Protein AF-A0AAV9M3A5-F1 (afdb_monomer_lite)

pLDDT: mean 72.41, std 16.14, range [31.97, 96.0]

Radius of gyration: 17.63 Å; chains: 1; bounding box: 34×47×40 Å

Secondary structure (DSSP, 8-state):
-EEE---HHHHHHHHHS-HHHHHHHHHHHHHHHHHTT--PPP-HHHHHHHHHHHHHHH-S-----------------SSSEEEEEEEEEETTTEEEEEEEEEETT--EEEEEEEEESS--HHHHHHHHHHHHHHHHHHTT--SEEEEES-TT---

Organism: NCBI:txid50273

Foldseek 3Di:
DDKDDDDQVVQVVCVPPPNCQVCVQQVVVVVCCQQVVHDDDRDVVVSVVVVVVCCVVVVPPDPDPPPPPPPPDDQADPAFKEKEKAKDADPRRGIKIWIFIATNVRGTDIIDMDGDHDDDRVVRQVVNVVVSVVVCVVVVRPDYHYHTPDPVDDD

Structure (mmCIF, N/CA/C/O backbone):
data_AF-A0AAV9M3A5-F1
#
_entry.id   AF-A0AAV9M3A5-F1
#
loop_
_atom_site.group_PDB
_atom_site.id
_atom_site.type_symbol
_atom_site.label_atom_id
_atom_site.label_alt_id
_atom_site.label_comp_id
_atom_site.label_asym_id
_atom_site.label_entity_id
_atom_site.label_seq_id
_atom_site.pdbx_PDB_ins_code
_atom_site.Cartn_x
_atom_site.Cartn_y
_atom_site.Cartn_z
_atom_site.occupancy
_atom_site.B_iso_or_equiv
_atom_site.auth_seq_id
_atom_site.auth_comp_id
_atom_site.auth_asym_id
_atom_site.auth_atom_id
_atom_site.pdbx_PDB_model_num
ATOM 1 N N . MET A 1 1 ? -5.930 5.620 -14.455 1.00 31.97 1 MET A N 1
ATOM 2 C CA . MET A 1 1 ? -5.915 5.667 -12.973 1.00 31.97 1 MET A CA 1
ATOM 3 C C . MET A 1 1 ? -6.987 4.713 -12.470 1.00 31.97 1 MET A C 1
ATOM 5 O O . MET A 1 1 ? -8.123 4.873 -12.882 1.00 31.97 1 MET A O 1
ATOM 9 N N . GLN A 1 2 ? -6.646 3.708 -11.660 1.00 41.66 2 GLN A N 1
ATOM 10 C CA . GLN A 1 2 ? -7.632 2.807 -11.052 1.00 41.66 2 GLN A CA 1
ATOM 11 C C . GLN A 1 2 ? -7.297 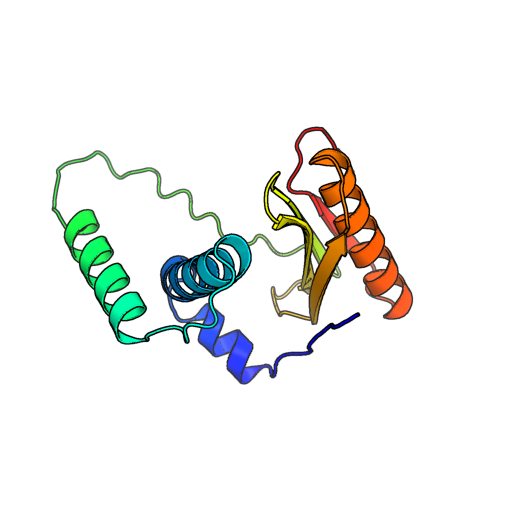2.628 -9.569 1.00 41.66 2 GLN A C 1
ATOM 13 O O . GLN A 1 2 ? -6.156 2.331 -9.218 1.00 41.66 2 GLN A O 1
ATOM 18 N N . TYR A 1 3 ? -8.288 2.843 -8.713 1.00 41.44 3 TYR A N 1
ATOM 19 C CA . TYR A 1 3 ? -8.297 2.430 -7.314 1.00 41.44 3 TYR A CA 1
ATOM 20 C C . TYR A 1 3 ? -9.591 1.647 -7.102 1.00 41.44 3 TYR A C 1
ATOM 22 O O . TYR A 1 3 ? -10.603 1.932 -7.744 1.00 41.44 3 TYR A O 1
ATOM 30 N N . ILE A 1 4 ? -9.550 0.621 -6.259 1.00 44.25 4 ILE A N 1
ATOM 31 C CA . ILE A 1 4 ? -10.695 -0.256 -6.012 1.00 44.25 4 ILE A CA 1
ATOM 32 C C . ILE A 1 4 ? -10.934 -0.291 -4.511 1.00 44.25 4 ILE A C 1
ATOM 34 O O . ILE A 1 4 ? -10.035 -0.609 -3.733 1.00 44.25 4 ILE A O 1
ATOM 38 N N . ARG A 1 5 ? -12.167 0.015 -4.108 1.00 46.03 5 ARG A N 1
ATOM 39 C CA . ARG A 1 5 ? -12.638 -0.213 -2.744 1.00 46.03 5 ARG A CA 1
ATOM 40 C C . ARG A 1 5 ? -13.195 -1.632 -2.678 1.00 46.03 5 ARG A C 1
ATOM 42 O O . ARG A 1 5 ? -14.214 -1.922 -3.297 1.00 46.03 5 ARG A O 1
ATOM 49 N N . LEU A 1 6 ? -12.495 -2.526 -1.983 1.00 46.75 6 LEU A N 1
ATOM 50 C CA . LEU A 1 6 ? -12.935 -3.911 -1.825 1.00 46.75 6 LEU A CA 1
ATOM 51 C C . LEU A 1 6 ? -13.979 -4.014 -0.697 1.00 46.75 6 LEU A C 1
ATOM 53 O O . LEU A 1 6 ? -13.780 -3.412 0.360 1.00 46.75 6 LEU A O 1
ATOM 57 N N . PRO A 1 7 ? -15.069 -4.780 -0.881 1.00 63.66 7 PRO A N 1
ATOM 58 C CA . PRO A 1 7 ? -16.028 -5.081 0.179 1.00 63.66 7 PRO A CA 1
ATOM 59 C C . PRO A 1 7 ? -15.379 -5.709 1.422 1.00 63.66 7 PRO A C 1
ATOM 61 O O . PRO A 1 7 ? -14.505 -6.571 1.313 1.00 63.66 7 PRO A O 1
ATOM 64 N N . THR A 1 8 ? -15.865 -5.335 2.608 1.00 52.22 8 THR A N 1
ATOM 65 C CA . THR A 1 8 ? -15.336 -5.766 3.918 1.00 52.22 8 THR A CA 1
ATOM 66 C C . THR A 1 8 ? -15.333 -7.287 4.114 1.00 52.22 8 THR A C 1
ATOM 68 O O . THR A 1 8 ? -14.480 -7.836 4.806 1.00 52.22 8 THR A O 1
ATOM 71 N N . GLU A 1 9 ? -16.275 -8.004 3.506 1.00 54.84 9 GLU A N 1
ATOM 72 C CA . GLU A 1 9 ? -16.319 -9.471 3.569 1.00 54.84 9 GLU A CA 1
ATOM 73 C C . GLU A 1 9 ? -15.187 -10.124 2.771 1.00 54.84 9 GLU A C 1
ATOM 75 O O . GLU A 1 9 ? -14.628 -11.135 3.198 1.00 54.84 9 GLU A O 1
ATOM 80 N N . ILE A 1 10 ? -14.811 -9.528 1.636 1.00 49.81 10 ILE A N 1
ATOM 81 C CA . ILE A 1 10 ? -13.710 -10.010 0.796 1.00 49.81 10 ILE A CA 1
ATOM 82 C C . ILE A 1 10 ? -12.380 -9.773 1.515 1.00 49.81 10 ILE A C 1
ATOM 84 O O . ILE A 1 10 ? -11.546 -10.674 1.569 1.00 49.81 10 ILE A O 1
ATOM 88 N N . THR A 1 11 ? -12.197 -8.606 2.138 1.00 50.47 11 THR A N 1
ATOM 89 C CA . THR A 1 11 ? -10.967 -8.289 2.882 1.00 50.47 11 THR A CA 1
ATOM 90 C C . THR A 1 11 ? -10.797 -9.175 4.120 1.00 50.47 11 THR A C 1
ATOM 92 O O . THR A 1 11 ? -9.703 -9.691 4.346 1.00 50.47 11 THR A O 1
ATOM 95 N N . LYS A 1 12 ? -11.881 -9.467 4.856 1.00 55.19 12 LYS A N 1
ATOM 96 C CA . LYS A 1 12 ? -11.870 -10.422 5.981 1.00 55.19 12 LYS A CA 1
ATOM 97 C C . LYS A 1 12 ? -11.535 -11.856 5.553 1.00 55.19 12 LYS A C 1
ATOM 99 O O . LYS A 1 12 ? -10.771 -12.525 6.243 1.00 55.19 12 LYS A O 1
ATOM 104 N N . LYS A 1 13 ? -12.063 -12.327 4.415 1.00 50.56 13 LYS A N 1
ATOM 105 C CA . LYS A 1 13 ? -11.737 -13.659 3.863 1.00 50.56 13 LYS A CA 1
ATOM 106 C C . LYS A 1 13 ? -10.276 -13.761 3.411 1.00 50.56 13 LYS A C 1
ATOM 108 O O . LYS A 1 13 ? -9.640 -14.784 3.649 1.00 50.56 13 LYS A O 1
ATOM 113 N N . ILE A 1 14 ? -9.731 -12.700 2.812 1.00 48.81 14 ILE A N 1
ATOM 114 C CA . ILE A 1 14 ? -8.312 -12.620 2.421 1.00 48.81 14 ILE A CA 1
ATOM 115 C C . ILE A 1 14 ? -7.386 -12.689 3.645 1.00 48.81 14 ILE A C 1
ATOM 117 O O . ILE A 1 14 ? -6.315 -13.283 3.565 1.00 48.81 14 ILE A O 1
ATOM 121 N N . ASP A 1 15 ? -7.793 -12.115 4.778 1.00 49.66 15 ASP A N 1
ATOM 122 C CA . ASP A 1 15 ? -7.000 -12.133 6.011 1.00 49.66 15 ASP A CA 1
ATOM 123 C C . ASP A 1 15 ? -7.042 -13.481 6.765 1.00 49.66 15 ASP A C 1
ATOM 125 O O . ASP A 1 15 ? -6.133 -13.753 7.551 1.00 49.66 15 ASP A O 1
ATOM 129 N N . GLN A 1 16 ? -8.053 -14.329 6.526 1.00 50.09 16 GLN A N 1
ATOM 130 C CA . GLN A 1 16 ? -8.207 -15.648 7.169 1.00 50.09 16 GLN A CA 1
ATOM 131 C C . GLN A 1 16 ? -7.365 -16.759 6.527 1.00 50.09 16 GLN A C 1
ATOM 133 O O . GLN A 1 16 ? -6.991 -17.715 7.205 1.00 50.09 16 GLN A O 1
ATOM 138 N N . ILE A 1 17 ? -7.053 -16.652 5.237 1.00 48.31 17 ILE A N 1
ATOM 139 C CA . ILE A 1 17 ? -6.210 -17.624 4.537 1.00 48.31 17 ILE A CA 1
ATOM 140 C C . ILE A 1 17 ? -4.773 -17.118 4.629 1.00 48.31 17 ILE A C 1
ATOM 142 O O . ILE A 1 17 ? -4.516 -15.973 4.265 1.00 48.31 17 ILE A O 1
ATOM 146 N N . GLN A 1 18 ? -3.840 -17.936 5.135 1.00 51.62 18 GLN A N 1
ATOM 147 C CA . GLN A 1 18 ? -2.429 -17.557 5.273 1.00 51.62 18 GLN A CA 1
ATOM 148 C C . GLN A 1 18 ? -1.934 -16.820 4.016 1.00 51.62 18 GLN A C 1
ATOM 150 O O . GLN A 1 18 ? -1.845 -17.384 2.923 1.00 51.62 18 GLN A O 1
ATOM 155 N N . ARG A 1 19 ? -1.655 -15.523 4.210 1.00 49.19 19 ARG A N 1
ATOM 156 C CA . ARG A 1 19 ? -1.574 -14.478 3.178 1.00 49.19 19 ARG A CA 1
ATOM 157 C C . ARG A 1 19 ? -0.583 -14.744 2.044 1.00 49.19 19 ARG A C 1
ATOM 159 O O . ARG A 1 19 ? -0.703 -14.122 0.998 1.00 49.19 19 ARG A O 1
ATOM 166 N N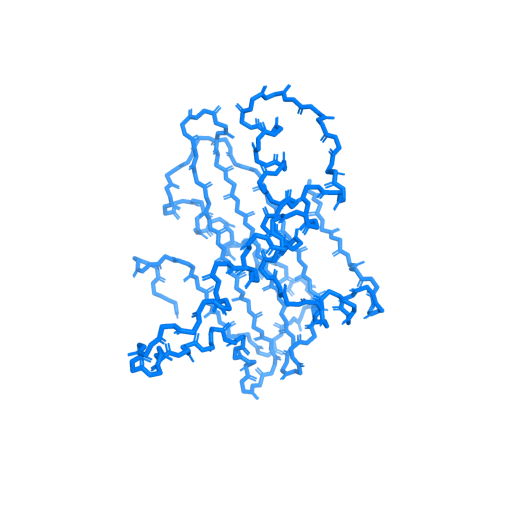 . ASN A 1 20 ? 0.362 -15.660 2.206 1.00 52.50 20 ASN A N 1
ATOM 167 C CA . ASN A 1 20 ? 1.483 -15.795 1.279 1.00 52.50 20 ASN A CA 1
ATOM 168 C C . ASN A 1 20 ? 1.136 -16.612 0.020 1.00 52.50 20 ASN A C 1
ATOM 170 O O . ASN A 1 20 ? 1.681 -16.342 -1.046 1.00 52.50 20 ASN A O 1
ATOM 174 N N . PHE A 1 21 ? 0.192 -17.560 0.096 1.00 54.16 21 PHE A N 1
ATOM 175 C CA . PHE A 1 21 ? -0.015 -18.528 -0.994 1.00 54.16 21 PHE A CA 1
ATOM 176 C C . PHE A 1 21 ? -0.916 -18.037 -2.121 1.00 54.16 21 PHE A C 1
ATOM 178 O O . PHE A 1 21 ? -0.541 -18.120 -3.293 1.00 54.16 21 PHE A O 1
ATOM 185 N N . ILE A 1 22 ? -2.086 -17.489 -1.785 1.00 56.03 22 ILE A N 1
ATOM 186 C CA . ILE A 1 22 ? -3.020 -16.966 -2.791 1.00 56.03 22 ILE A CA 1
ATOM 187 C C . ILE A 1 22 ? -2.447 -15.696 -3.428 1.00 56.03 22 ILE A C 1
ATOM 189 O O . ILE A 1 22 ? -2.443 -15.580 -4.651 1.00 56.03 22 ILE A O 1
ATOM 193 N N . TRP A 1 23 ? -1.884 -14.783 -2.627 1.00 58.78 23 TRP A N 1
ATOM 194 C CA . TRP A 1 23 ? -1.218 -13.598 -3.168 1.00 58.78 23 TRP A CA 1
ATOM 195 C C . TRP A 1 23 ? 0.005 -13.967 -3.995 1.00 58.78 23 TRP A C 1
ATOM 197 O O . TRP A 1 23 ? 0.124 -13.447 -5.094 1.00 58.78 23 TRP A O 1
ATOM 207 N N . GLY A 1 24 ? 0.851 -14.899 -3.544 1.00 63.50 24 GLY A N 1
ATOM 208 C CA . GLY A 1 24 ? 2.023 -15.333 -4.302 1.00 63.50 24 GLY A CA 1
ATOM 209 C C . GLY A 1 24 ? 1.655 -15.903 -5.669 1.00 63.50 24 GLY A C 1
ATOM 210 O O . GLY A 1 24 ? 2.187 -15.465 -6.679 1.00 63.50 24 GLY A O 1
ATOM 211 N N . SER A 1 25 ? 0.687 -16.816 -5.744 1.00 64.94 25 SER A N 1
ATOM 212 C CA . SER A 1 25 ? 0.313 -17.438 -7.024 1.00 64.94 25 SER A CA 1
ATOM 213 C C . SER A 1 25 ? -0.480 -16.506 -7.953 1.00 64.94 25 SER A C 1
ATOM 215 O O . SER A 1 25 ? -0.266 -16.540 -9.166 1.00 64.94 25 SER A O 1
ATOM 217 N N . ILE A 1 26 ? -1.320 -15.612 -7.416 1.00 68.12 26 ILE A N 1
ATOM 218 C CA . ILE A 1 26 ? -1.976 -14.563 -8.216 1.00 68.12 26 ILE A CA 1
ATOM 219 C C . ILE A 1 26 ? -0.958 -13.534 -8.712 1.00 68.12 26 ILE A C 1
ATOM 221 O O . ILE A 1 26 ? -0.989 -13.159 -9.882 1.00 68.12 26 ILE A O 1
ATOM 225 N N . TRP A 1 27 ? -0.044 -13.097 -7.848 1.00 68.81 27 TRP A N 1
ATOM 226 C CA . TRP A 1 27 ? 1.013 -12.144 -8.178 1.00 68.81 27 TRP A CA 1
ATOM 227 C C . TRP A 1 27 ? 1.987 -12.727 -9.202 1.00 68.81 27 TRP A C 1
ATOM 229 O O . TRP A 1 27 ? 2.270 -12.066 -10.194 1.00 68.81 27 TRP A O 1
ATOM 239 N N . LEU A 1 28 ? 2.417 -13.983 -9.037 1.00 67.81 28 LEU A N 1
ATOM 240 C CA . LEU A 1 28 ? 3.290 -14.681 -9.984 1.00 67.81 28 LEU A CA 1
ATOM 241 C C . LEU A 1 28 ? 2.624 -14.830 -11.350 1.00 67.81 28 LEU A C 1
ATOM 243 O O . LEU A 1 28 ? 3.233 -14.479 -12.353 1.00 67.81 28 LEU A O 1
ATOM 247 N N . ASN A 1 29 ? 1.364 -15.271 -11.408 1.00 73.12 29 ASN A N 1
ATOM 248 C CA . ASN A 1 29 ? 0.642 -15.387 -12.675 1.00 73.12 29 ASN A CA 1
ATOM 249 C C . ASN A 1 29 ? 0.421 -14.017 -13.335 1.00 73.12 29 ASN A C 1
ATOM 251 O O . ASN A 1 29 ? 0.600 -13.869 -14.542 1.00 73.12 29 ASN A O 1
ATOM 255 N N . ARG A 1 30 ? 0.079 -12.990 -12.548 1.00 72.75 30 ARG A N 1
ATOM 256 C CA . ARG A 1 30 ? -0.073 -11.616 -13.043 1.00 72.75 30 ARG A CA 1
ATOM 257 C C . ARG A 1 30 ? 1.242 -11.084 -13.605 1.00 72.75 30 ARG A C 1
ATOM 259 O O . ARG A 1 30 ? 1.239 -10.494 -14.681 1.00 72.75 30 ARG A O 1
ATOM 266 N N . ASN A 1 31 ? 2.346 -11.302 -12.900 1.00 71.88 31 ASN A N 1
ATOM 267 C CA . ASN A 1 31 ? 3.666 -10.869 -13.332 1.00 71.88 31 ASN A CA 1
ATOM 268 C C . ASN A 1 31 ? 4.131 -11.658 -14.550 1.00 71.88 31 ASN A C 1
ATOM 270 O O . ASN A 1 31 ? 4.625 -11.059 -15.492 1.00 71.88 31 ASN A O 1
ATOM 274 N N . GLU A 1 32 ? 3.908 -12.968 -14.604 1.00 74.06 32 GLU A N 1
ATOM 275 C CA . GLU A 1 32 ? 4.229 -13.772 -15.782 1.00 74.06 32 GLU A CA 1
ATOM 276 C C . GLU A 1 32 ? 3.449 -13.294 -17.014 1.00 74.06 32 GLU A C 1
ATOM 278 O O . GLU A 1 32 ? 4.022 -13.135 -18.091 1.00 74.06 32 GLU A O 1
ATOM 283 N N . ASN A 1 33 ? 2.158 -13.006 -16.850 1.00 78.00 33 ASN A N 1
ATOM 284 C CA . ASN A 1 33 ? 1.324 -12.432 -17.899 1.00 78.00 33 ASN A CA 1
ATOM 285 C C . ASN A 1 33 ? 1.832 -11.068 -18.361 1.00 78.00 33 ASN A C 1
ATOM 287 O O . ASN A 1 33 ? 1.920 -10.815 -19.559 1.00 78.00 33 ASN A O 1
ATOM 291 N N . TYR A 1 34 ? 2.204 -10.210 -17.418 1.00 68.56 34 TYR A N 1
ATOM 292 C CA . TYR A 1 34 ? 2.703 -8.875 -17.710 1.00 68.56 34 TYR A CA 1
ATOM 293 C C . TYR A 1 34 ? 4.088 -8.901 -18.380 1.00 68.56 34 TYR A C 1
ATOM 295 O O . TYR A 1 34 ? 4.287 -8.253 -19.402 1.00 68.56 34 TYR A O 1
ATOM 303 N N . HIS A 1 35 ? 5.030 -9.697 -17.865 1.00 63.88 35 HIS A N 1
ATOM 304 C CA . HIS A 1 35 ? 6.4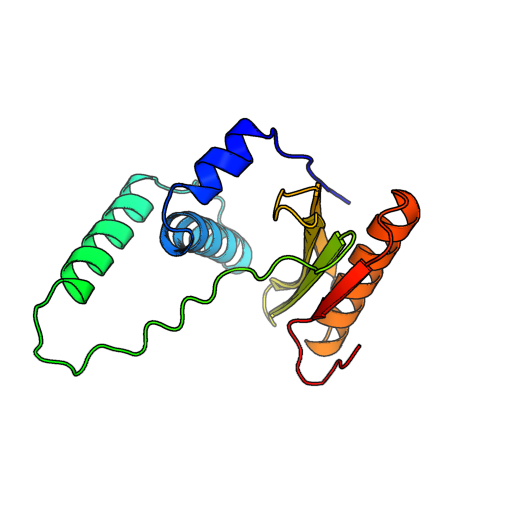04 -9.776 -18.371 1.00 63.88 35 HIS A CA 1
ATOM 305 C C . HIS A 1 35 ? 6.535 -10.564 -19.677 1.00 63.88 35 HIS A C 1
ATOM 307 O O . HIS A 1 35 ? 7.449 -10.291 -20.451 1.00 63.88 35 HIS A O 1
ATOM 313 N N . ASN A 1 36 ? 5.645 -11.527 -19.933 1.00 78.00 36 ASN A N 1
ATOM 314 C CA . ASN A 1 36 ? 5.682 -12.355 -21.143 1.00 78.00 36 ASN A CA 1
ATOM 315 C C . ASN A 1 36 ? 4.545 -12.039 -22.125 1.00 78.00 36 ASN A C 1
ATOM 317 O O . ASN A 1 36 ? 4.313 -12.809 -23.055 1.00 78.00 36 ASN A O 1
ATOM 321 N N . ASN A 1 37 ? 3.821 -10.937 -21.905 1.00 81.81 37 ASN A N 1
ATOM 322 C CA . ASN A 1 37 ? 2.679 -10.504 -22.711 1.00 81.81 37 ASN A CA 1
ATOM 323 C C . ASN A 1 37 ? 1.620 -11.612 -22.922 1.00 81.81 37 ASN A C 1
ATOM 325 O O . ASN A 1 37 ? 1.030 -11.755 -23.994 1.00 81.81 37 ASN A O 1
ATOM 329 N N . LYS A 1 38 ? 1.395 -12.425 -21.883 1.00 81.31 38 LYS A N 1
ATOM 330 C CA . LYS A 1 38 ? 0.369 -13.477 -21.844 1.00 81.31 38 LYS A CA 1
ATOM 331 C C . LYS A 1 38 ? -0.894 -12.949 -21.150 1.00 81.31 38 LYS A C 1
ATOM 333 O O . LYS A 1 38 ? -0.879 -11.931 -20.465 1.00 81.31 38 LYS A O 1
ATOM 338 N N . ARG A 1 39 ? -2.017 -13.652 -21.313 1.00 76.50 39 ARG A N 1
ATOM 339 C CA . ARG A 1 39 ? -3.294 -13.361 -20.622 1.00 76.50 39 ARG A CA 1
ATOM 340 C C . ARG A 1 39 ? -3.888 -14.616 -19.981 1.00 76.50 39 ARG A C 1
ATOM 342 O O . ARG A 1 39 ? -5.086 -14.873 -20.076 1.00 76.50 39 ARG A O 1
ATOM 349 N N . GLY A 1 40 ? -3.032 -15.432 -19.373 1.00 75.62 40 GLY A N 1
ATOM 350 C CA . GLY A 1 40 ? -3.451 -16.634 -18.663 1.00 75.62 40 GLY A CA 1
ATOM 351 C C . GLY A 1 40 ? -4.296 -16.276 -17.444 1.00 75.62 40 GLY A C 1
ATOM 352 O O . GLY A 1 40 ? -3.970 -15.351 -16.709 1.00 75.62 40 GLY A O 1
ATOM 353 N N . LYS A 1 41 ? -5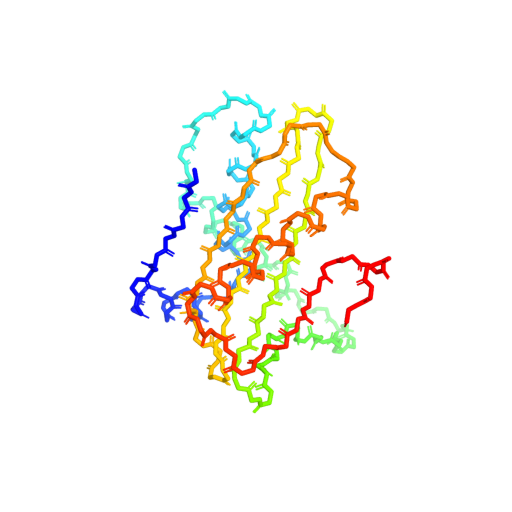.392 -16.992 -17.206 1.00 74.75 41 LYS A N 1
ATOM 354 C CA . LYS A 1 41 ? -6.123 -16.845 -15.943 1.00 74.75 41 LYS A CA 1
ATOM 355 C C . LYS A 1 41 ? -5.352 -17.550 -14.831 1.00 74.75 41 LYS A C 1
ATOM 357 O O . LYS A 1 41 ? -4.720 -18.580 -15.066 1.00 74.75 41 LYS A O 1
ATOM 362 N N . THR A 1 42 ? -5.447 -17.020 -13.619 1.00 65.38 42 THR A N 1
ATOM 363 C CA . THR A 1 42 ? -4.957 -17.696 -12.421 1.00 65.38 42 THR A CA 1
ATOM 364 C C . THR A 1 42 ? -5.670 -19.034 -12.258 1.00 65.38 42 THR A C 1
ATOM 366 O O . THR A 1 42 ? -6.899 -19.102 -12.230 1.00 65.38 42 THR A O 1
ATOM 369 N N . ASN A 1 43 ? -4.895 -20.114 -12.176 1.00 70.94 43 ASN A N 1
ATOM 370 C CA . ASN A 1 43 ? -5.423 -21.457 -11.984 1.00 70.94 43 ASN A CA 1
ATOM 371 C C . ASN A 1 43 ? -5.443 -21.785 -10.486 1.00 70.94 43 ASN A C 1
ATOM 373 O O . ASN A 1 43 ? -4.388 -21.929 -9.868 1.00 70.94 43 ASN A O 1
ATOM 377 N N . ALA A 1 44 ? -6.641 -21.928 -9.918 1.00 66.25 44 ALA A N 1
ATOM 378 C CA . ALA A 1 44 ? -6.828 -22.249 -8.505 1.00 66.25 44 ALA A CA 1
ATOM 379 C C . ALA A 1 44 ? -6.129 -23.558 -8.087 1.00 66.25 44 ALA A C 1
ATOM 381 O O . ALA A 1 44 ? -5.659 -23.658 -6.954 1.00 66.25 44 ALA A O 1
ATOM 382 N N . ASN A 1 45 ? -5.976 -24.521 -9.005 1.00 68.56 45 ASN A N 1
ATOM 383 C CA . ASN A 1 45 ? -5.254 -25.764 -8.732 1.00 68.56 45 ASN A CA 1
ATOM 384 C C . ASN A 1 45 ? -3.755 -25.527 -8.527 1.00 68.56 45 ASN A C 1
ATOM 386 O O . ASN A 1 45 ? -3.156 -26.197 -7.699 1.00 68.56 45 ASN A O 1
ATOM 390 N N . ILE A 1 46 ? -3.148 -24.554 -9.215 1.00 67.25 46 ILE A N 1
ATOM 391 C CA . ILE A 1 46 ? -1.727 -24.214 -9.020 1.00 67.25 46 ILE A CA 1
ATOM 392 C C . ILE A 1 46 ? -1.529 -23.577 -7.643 1.00 67.25 46 ILE A C 1
ATOM 394 O O . ILE A 1 46 ? -0.617 -23.949 -6.911 1.00 67.25 46 ILE A O 1
ATOM 398 N N . SER A 1 47 ? -2.424 -22.666 -7.250 1.00 64.81 47 SER A N 1
ATOM 399 C CA . SER A 1 47 ? -2.424 -22.081 -5.904 1.00 64.81 47 SER A CA 1
ATOM 400 C C . SER A 1 47 ? -2.560 -23.146 -4.813 1.00 64.81 47 SER A C 1
ATOM 402 O O . SER A 1 47 ? -1.873 -23.076 -3.796 1.00 64.81 47 SER A O 1
ATOM 404 N N . TYR A 1 48 ? -3.423 -24.140 -5.038 1.00 67.06 48 TYR A N 1
ATOM 405 C CA . TYR A 1 48 ? -3.619 -25.272 -4.136 1.00 67.06 48 TYR A CA 1
ATOM 406 C C . TYR A 1 48 ? -2.390 -26.194 -4.076 1.00 67.06 48 TYR A C 1
ATOM 408 O O . TYR A 1 48 ? -1.955 -26.547 -2.983 1.00 67.06 48 TYR A O 1
ATOM 416 N N . ILE A 1 49 ? -1.781 -26.520 -5.223 1.00 67.75 49 ILE A N 1
ATOM 417 C CA . ILE A 1 49 ? -0.562 -27.341 -5.303 1.00 67.75 49 ILE A CA 1
ATOM 418 C C . ILE A 1 49 ? 0.600 -26.663 -4.577 1.00 67.75 49 ILE A C 1
ATOM 420 O O . ILE A 1 49 ? 1.230 -27.307 -3.749 1.00 67.75 49 ILE A O 1
ATOM 424 N N . HIS A 1 50 ? 0.840 -25.367 -4.799 1.00 63.38 50 HIS A N 1
ATOM 425 C CA . HIS A 1 50 ? 1.896 -24.640 -4.084 1.00 63.38 50 HIS A CA 1
ATOM 426 C C . HIS A 1 50 ? 1.659 -24.631 -2.566 1.00 63.38 50 HIS A C 1
ATOM 428 O O . HIS A 1 50 ? 2.607 -24.746 -1.793 1.00 63.38 50 HIS A O 1
ATOM 434 N N . ALA A 1 51 ? 0.400 -24.527 -2.125 1.00 63.03 51 ALA A N 1
ATOM 435 C CA . ALA A 1 51 ? 0.065 -24.596 -0.704 1.00 63.03 51 ALA A CA 1
ATOM 436 C C . ALA A 1 51 ? 0.344 -25.990 -0.113 1.00 63.03 51 ALA A C 1
ATOM 438 O O . ALA A 1 51 ? 0.897 -26.083 0.983 1.00 63.03 51 ALA A O 1
ATOM 439 N N . ILE A 1 52 ? 0.012 -27.065 -0.841 1.00 65.75 52 ILE A N 1
ATOM 440 C CA . ILE A 1 52 ? 0.348 -28.445 -0.452 1.00 65.75 52 ILE A CA 1
ATOM 441 C C . ILE A 1 52 ? 1.857 -28.663 -0.434 1.00 65.75 52 ILE A C 1
ATOM 443 O O . ILE A 1 52 ? 2.368 -29.275 0.501 1.00 65.75 52 ILE A O 1
ATOM 447 N N . GLU A 1 53 ? 2.570 -28.192 -1.453 1.00 66.31 53 GLU A N 1
ATOM 448 C CA . GLU A 1 53 ? 4.016 -28.345 -1.580 1.00 66.31 53 GLU A CA 1
ATOM 449 C C . GLU A 1 53 ? 4.727 -27.658 -0.415 1.00 66.31 53 GLU A C 1
ATOM 451 O O . GLU A 1 53 ? 5.505 -28.292 0.291 1.00 66.31 53 GLU A O 1
ATOM 456 N N . PHE A 1 54 ? 4.382 -26.405 -0.119 1.00 64.06 54 PHE A N 1
ATOM 457 C CA . PHE A 1 54 ? 4.924 -25.703 1.038 1.00 64.06 54 PHE A CA 1
ATOM 458 C C . PHE A 1 54 ? 4.565 -26.379 2.349 1.00 64.06 54 PHE A C 1
ATOM 460 O O . PHE A 1 54 ? 5.439 -26.542 3.194 1.00 64.06 54 PHE A O 1
ATOM 467 N N . PHE A 1 55 ? 3.312 -26.805 2.532 1.00 66.38 55 PHE A N 1
ATOM 468 C CA . PHE A 1 55 ? 2.931 -27.569 3.716 1.00 66.38 55 PHE A CA 1
ATOM 469 C C . PHE A 1 55 ? 3.781 -28.838 3.834 1.00 66.38 55 PHE A C 1
ATOM 471 O O . PHE A 1 55 ? 4.329 -29.107 4.889 1.00 66.38 55 PHE A O 1
ATOM 478 N N . SER A 1 56 ? 3.992 -29.574 2.747 1.00 68.19 56 SER A N 1
ATOM 479 C CA . SER A 1 56 ? 4.793 -30.803 2.742 1.00 68.19 56 SER A CA 1
ATOM 480 C C . SER A 1 56 ? 6.279 -30.546 3.020 1.00 68.19 56 SER A C 1
ATOM 482 O O . SER A 1 56 ? 6.900 -31.312 3.752 1.00 68.19 56 SER A O 1
ATOM 484 N N . LEU A 1 57 ? 6.844 -29.461 2.481 1.00 60.03 57 LEU A N 1
ATOM 485 C CA . LEU A 1 57 ? 8.242 -29.064 2.681 1.00 60.03 57 LEU A CA 1
ATOM 486 C C . LEU A 1 57 ? 8.493 -28.507 4.087 1.00 60.03 57 LEU A C 1
ATOM 488 O O . LEU A 1 57 ? 9.537 -28.763 4.677 1.00 60.03 57 LEU A O 1
ATOM 492 N N . THR A 1 58 ? 7.533 -27.769 4.643 1.00 58.38 58 THR A N 1
ATOM 493 C CA . THR A 1 58 ? 7.641 -27.151 5.976 1.00 58.38 58 THR A CA 1
ATOM 494 C C . THR A 1 58 ? 7.210 -28.074 7.113 1.00 58.38 58 THR A C 1
ATOM 496 O O . THR A 1 58 ? 7.582 -27.840 8.260 1.00 58.38 58 THR A O 1
ATOM 499 N N . ASN A 1 59 ? 6.452 -29.134 6.816 1.00 56.62 59 ASN A N 1
ATOM 500 C CA . ASN A 1 59 ? 5.981 -30.121 7.791 1.00 56.62 59 ASN A CA 1
ATOM 501 C C . ASN A 1 59 ? 6.928 -31.332 7.918 1.00 56.62 59 ASN A C 1
ATOM 503 O O . ASN A 1 59 ? 6.616 -32.299 8.619 1.00 56.62 59 ASN A O 1
ATOM 507 N N . GLN A 1 60 ? 8.103 -31.287 7.276 1.00 57.19 60 GLN A N 1
ATOM 508 C CA . GLN A 1 60 ? 9.200 -32.191 7.610 1.00 57.19 60 GLN A CA 1
ATOM 509 C C . GLN A 1 60 ? 9.667 -31.856 9.029 1.00 57.19 60 GLN A C 1
ATOM 511 O O . GLN A 1 60 ? 10.183 -30.772 9.293 1.00 57.19 60 GLN A O 1
ATOM 516 N N . ARG A 1 61 ? 9.454 -32.785 9.968 1.00 52.88 61 ARG A N 1
ATOM 517 C CA . ARG A 1 61 ? 9.936 -32.679 11.351 1.00 52.88 61 ARG A CA 1
ATOM 518 C C . ARG A 1 61 ? 11.448 -32.850 11.385 1.00 52.88 61 ARG A C 1
ATOM 520 O O . ARG A 1 61 ? 11.972 -33.871 11.813 1.00 52.88 61 ARG A O 1
ATOM 527 N N . THR A 1 62 ? 12.162 -31.852 10.917 1.00 50.31 62 THR A N 1
ATOM 528 C CA . THR A 1 62 ? 13.569 -31.692 11.229 1.00 50.31 62 THR A CA 1
ATOM 529 C C . THR A 1 62 ? 13.649 -31.098 12.635 1.00 50.31 62 THR A C 1
ATOM 531 O O . THR A 1 62 ? 12.948 -30.127 12.922 1.00 50.31 62 THR A O 1
ATOM 534 N N . ASN A 1 63 ? 14.485 -31.670 13.510 1.00 52.56 63 ASN A N 1
ATOM 535 C CA . ASN A 1 63 ? 14.897 -31.091 14.800 1.00 52.56 63 ASN A CA 1
ATOM 536 C C . ASN A 1 63 ? 15.712 -29.797 14.575 1.00 52.56 63 ASN A C 1
ATOM 538 O O . ASN A 1 63 ? 16.843 -29.670 15.030 1.00 52.56 63 ASN A O 1
ATOM 542 N N . ILE A 1 64 ? 15.170 -28.854 13.809 1.00 52.03 64 ILE A N 1
ATOM 543 C CA . ILE A 1 64 ? 15.706 -27.509 13.677 1.00 52.03 64 ILE A CA 1
ATOM 544 C C . ILE A 1 64 ? 15.247 -26.809 14.946 1.00 52.03 64 ILE A C 1
ATOM 546 O O . ILE A 1 64 ? 14.047 -26.791 15.244 1.00 52.03 64 ILE A O 1
ATOM 550 N N . GLU A 1 65 ? 16.201 -26.292 15.721 1.00 56.56 65 GLU A N 1
ATOM 551 C CA . GLU A 1 65 ? 15.919 -25.316 16.772 1.00 56.56 65 GLU A CA 1
ATOM 552 C C . GLU A 1 65 ? 14.854 -24.364 16.249 1.00 56.56 65 GLU A C 1
ATOM 554 O O . GLU A 1 65 ? 15.030 -23.832 15.154 1.00 56.56 65 GLU A O 1
ATOM 559 N N . LYS A 1 66 ? 13.726 -24.251 16.971 1.00 50.50 66 LYS A N 1
ATOM 560 C CA . LYS A 1 66 ? 12.520 -23.538 16.526 1.00 50.50 66 LYS A CA 1
ATOM 561 C C . LYS A 1 66 ? 12.943 -22.352 15.663 1.00 50.50 66 LYS A C 1
ATOM 563 O O . LYS A 1 66 ? 13.528 -21.425 16.233 1.00 50.50 66 LYS A O 1
ATOM 568 N N . PRO A 1 67 ? 12.710 -22.376 14.332 1.00 49.41 67 PRO A N 1
ATOM 569 C CA . PRO A 1 67 ? 13.045 -21.225 13.521 1.00 49.41 67 PRO A CA 1
ATOM 570 C C . PRO A 1 67 ? 12.378 -20.051 14.214 1.00 49.41 67 PRO A C 1
ATOM 572 O O . PRO A 1 67 ? 11.226 -20.169 14.648 1.00 49.41 67 PRO A O 1
ATOM 575 N N . ILE A 1 68 ? 13.124 -18.968 14.422 1.00 54.19 68 ILE A N 1
ATOM 576 C CA . ILE A 1 68 ? 12.533 -17.724 14.888 1.00 54.19 68 ILE A CA 1
ATOM 577 C C . ILE A 1 68 ? 11.535 -17.377 13.790 1.00 54.19 68 ILE A C 1
ATOM 579 O O . ILE A 1 68 ? 11.896 -16.827 12.752 1.00 54.19 68 ILE A O 1
ATOM 583 N N . VAL A 1 69 ? 10.285 -17.803 13.972 1.00 50.12 69 VAL A N 1
ATOM 584 C CA . VAL A 1 69 ? 9.170 -17.432 13.124 1.00 50.12 69 VAL A CA 1
ATOM 585 C C . VAL A 1 69 ? 8.980 -15.967 13.451 1.00 50.12 69 VAL A C 1
ATOM 587 O O . VAL A 1 69 ? 8.220 -15.591 14.342 1.00 50.12 69 VAL A O 1
ATOM 590 N N . GLY A 1 70 ? 9.764 -15.134 12.774 1.00 44.28 70 GLY A N 1
ATOM 591 C CA . GLY A 1 70 ? 9.504 -13.724 12.656 1.00 44.28 70 GLY A CA 1
ATOM 592 C C . GLY A 1 70 ? 8.173 -13.639 11.944 1.00 44.28 70 GLY A C 1
ATOM 593 O O . GLY A 1 70 ? 8.106 -13.673 10.719 1.00 44.28 70 GLY A O 1
ATOM 594 N N . TYR A 1 71 ? 7.089 -13.618 12.713 1.00 46.56 71 TYR A N 1
ATOM 595 C CA . TYR A 1 71 ? 5.794 -13.264 12.183 1.00 46.56 71 TYR A CA 1
ATOM 596 C C . TYR A 1 71 ? 5.947 -11.834 11.671 1.00 46.56 71 TYR A C 1
ATOM 598 O O . TYR A 1 71 ? 5.847 -10.884 12.447 1.00 46.56 71 TYR A O 1
ATOM 606 N N . VAL A 1 72 ? 6.200 -11.672 10.368 1.00 54.34 72 VAL A N 1
ATOM 607 C CA . VAL A 1 72 ? 6.048 -10.392 9.673 1.00 54.34 72 VAL A CA 1
ATOM 608 C C . VAL A 1 72 ? 4.548 -10.123 9.630 1.00 54.34 72 VAL A C 1
ATOM 610 O O . VAL A 1 72 ? 3.843 -10.350 8.649 1.00 54.34 72 VAL A O 1
ATOM 613 N N . LYS A 1 73 ? 4.013 -9.758 10.791 1.00 65.94 73 LYS A N 1
ATOM 614 C CA . LYS A 1 73 ? 2.627 -9.385 10.979 1.00 65.94 73 LYS A CA 1
ATOM 615 C C . LYS A 1 73 ? 2.569 -7.885 10.788 1.00 65.94 73 LYS A C 1
ATOM 617 O O . LYS A 1 73 ? 3.350 -7.145 11.381 1.00 65.94 73 LYS A O 1
ATOM 622 N N . TRP A 1 74 ? 1.620 -7.446 9.971 1.00 74.38 74 TRP A N 1
ATOM 623 C CA . TRP A 1 74 ? 1.287 -6.034 9.864 1.00 74.38 74 TRP A CA 1
ATOM 624 C C . TRP A 1 74 ? 1.113 -5.435 11.263 1.00 74.38 74 TRP A C 1
ATOM 626 O O . TRP A 1 74 ? 0.246 -5.881 12.021 1.00 74.38 74 TRP A O 1
ATOM 636 N N . LYS A 1 75 ? 1.933 -4.438 11.597 1.00 82.38 75 LYS A N 1
ATOM 637 C CA . LYS A 1 75 ? 1.773 -3.661 12.823 1.00 82.38 75 LYS A CA 1
ATOM 638 C C . LYS A 1 75 ? 0.845 -2.485 12.505 1.00 82.38 75 LYS A C 1
ATOM 640 O O . LYS A 1 75 ? 1.252 -1.631 11.714 1.00 82.38 75 LYS A O 1
ATOM 645 N N . PRO A 1 76 ? -0.383 -2.426 13.050 1.00 86.44 76 PRO A N 1
ATOM 646 C CA . PRO A 1 76 ? -1.243 -1.261 12.870 1.00 86.44 76 PRO A CA 1
ATOM 647 C C . PRO A 1 76 ? -0.577 0.008 13.416 1.00 86.44 76 PRO A C 1
ATOM 649 O O . PRO A 1 76 ? 0.297 -0.092 14.282 1.00 86.44 76 PRO A O 1
ATOM 652 N N . PRO A 1 77 ? -0.966 1.190 12.914 1.00 88.94 77 PRO A N 1
ATOM 653 C CA . PRO A 1 77 ? -0.528 2.445 13.502 1.00 88.94 77 PRO A CA 1
ATOM 654 C C . PRO A 1 77 ? -1.117 2.613 14.904 1.00 88.94 77 PRO A C 1
ATOM 656 O O . PRO A 1 77 ? -2.205 2.108 15.195 1.00 88.94 77 PRO A O 1
ATOM 659 N N . ASN A 1 78 ? -0.425 3.364 15.762 1.00 86.38 78 ASN A N 1
ATOM 660 C CA . ASN A 1 78 ? -0.935 3.675 17.102 1.00 86.38 78 ASN A CA 1
ATOM 661 C C . ASN A 1 78 ? -2.223 4.519 17.033 1.00 86.38 78 ASN A C 1
ATOM 663 O O . ASN A 1 78 ? -3.148 4.317 17.819 1.00 86.38 78 ASN A O 1
ATOM 667 N N . ILE A 1 79 ? -2.291 5.464 16.087 1.00 90.25 79 ILE A N 1
ATOM 668 C CA . ILE A 1 79 ? -3.424 6.375 15.873 1.00 90.25 79 ILE A CA 1
ATOM 669 C C . ILE A 1 79 ? -3.613 6.575 14.364 1.00 90.25 79 ILE A C 1
ATOM 671 O O . ILE A 1 79 ? -2.641 6.612 13.616 1.00 90.25 79 ILE A O 1
ATOM 675 N N . GLY A 1 80 ? -4.864 6.729 13.922 1.00 93.81 80 GLY A N 1
ATOM 676 C CA . GLY A 1 80 ? -5.192 7.106 12.546 1.00 93.81 80 GLY A CA 1
ATOM 677 C C . GLY A 1 80 ? -4.976 5.982 11.537 1.00 93.81 80 GLY A C 1
ATOM 678 O O . GLY A 1 80 ? -5.551 4.896 11.677 1.00 93.81 80 GLY A O 1
ATOM 679 N N . PHE A 1 81 ? -4.187 6.275 10.506 1.00 95.38 81 PHE A N 1
ATOM 680 C CA . PHE A 1 81 ? -3.994 5.435 9.331 1.00 95.38 81 PHE A CA 1
ATOM 681 C C . PHE A 1 81 ? -2.519 5.129 9.086 1.00 95.38 81 PHE A C 1
ATOM 683 O O . PHE A 1 81 ? -1.635 5.849 9.537 1.00 95.38 81 PHE A O 1
ATOM 690 N N . LYS A 1 82 ? -2.254 4.055 8.345 1.00 95.06 82 LYS A N 1
ATOM 691 C CA . LYS A 1 82 ? -0.919 3.658 7.907 1.00 95.06 82 LYS A CA 1
ATOM 692 C C . LYS A 1 82 ? -0.882 3.510 6.397 1.00 95.06 82 LYS A C 1
ATOM 694 O O . LYS A 1 82 ? -1.642 2.701 5.864 1.00 95.06 82 LYS A O 1
ATOM 699 N N . LEU A 1 83 ? -0.008 4.269 5.745 1.00 94.06 83 LEU A N 1
ATOM 700 C CA . LEU A 1 83 ? 0.311 4.162 4.327 1.00 94.06 83 LEU A CA 1
ATOM 701 C C . LEU A 1 83 ? 1.564 3.304 4.158 1.00 94.06 83 LEU A C 1
ATOM 703 O O . LEU A 1 83 ? 2.633 3.695 4.612 1.00 94.06 83 LEU A O 1
ATOM 707 N N . ASN A 1 84 ? 1.434 2.183 3.451 1.00 91.88 84 ASN A N 1
ATOM 708 C CA . ASN A 1 84 ? 2.580 1.417 2.973 1.00 91.88 84 ASN A CA 1
ATOM 709 C C . ASN A 1 84 ? 2.669 1.503 1.455 1.00 91.88 84 ASN A C 1
ATOM 711 O O . ASN A 1 84 ? 1.665 1.272 0.773 1.00 91.88 84 ASN A O 1
ATOM 715 N N . THR A 1 85 ? 3.861 1.779 0.938 1.00 91.00 85 THR A N 1
ATOM 716 C CA . THR A 1 85 ? 4.146 1.821 -0.501 1.00 91.00 85 THR A CA 1
ATOM 717 C C . THR A 1 85 ? 5.289 0.884 -0.857 1.00 91.00 85 THR A C 1
ATOM 719 O O . THR A 1 85 ? 6.166 0.639 -0.032 1.00 91.00 85 THR A O 1
ATOM 722 N N . ASP A 1 86 ? 5.240 0.354 -2.075 1.00 86.56 86 ASP A N 1
ATOM 723 C CA . ASP A 1 86 ? 6.281 -0.496 -2.646 1.00 86.56 86 ASP A CA 1
ATOM 724 C C . ASP A 1 86 ? 6.399 -0.192 -4.144 1.00 86.56 86 ASP A C 1
ATOM 726 O O . ASP A 1 86 ? 5.406 -0.205 -4.890 1.00 86.56 86 ASP A O 1
ATOM 730 N N . GLY A 1 87 ? 7.607 0.158 -4.559 1.00 83.38 87 GLY A N 1
ATOM 731 C CA . GLY A 1 87 ? 7.975 0.468 -5.928 1.00 83.38 87 GLY A CA 1
ATOM 732 C C . GLY A 1 87 ? 8.672 -0.724 -6.576 1.00 83.38 87 GLY A C 1
ATOM 733 O O . GLY A 1 87 ? 9.422 -1.462 -5.952 1.00 83.38 87 GLY A O 1
ATOM 734 N N . SER A 1 88 ? 8.419 -0.950 -7.860 1.00 81.94 88 SER A N 1
ATOM 735 C CA . SER A 1 88 ? 9.043 -2.038 -8.604 1.00 81.94 88 SER A CA 1
ATOM 736 C C . SER A 1 88 ? 9.412 -1.595 -10.006 1.00 81.94 88 SER A C 1
ATOM 738 O O . SER A 1 88 ? 8.608 -1.000 -10.727 1.00 81.94 88 SER A O 1
ATOM 740 N N . THR A 1 89 ? 10.628 -1.928 -10.424 1.00 78.88 89 THR A N 1
ATOM 741 C CA . THR A 1 89 ? 11.138 -1.632 -11.761 1.00 78.88 89 THR A CA 1
ATOM 742 C C . THR A 1 89 ? 11.536 -2.901 -12.490 1.00 78.88 89 THR A C 1
ATOM 744 O O . THR A 1 89 ? 12.028 -3.866 -11.908 1.00 78.88 89 THR A O 1
ATOM 747 N N . SER A 1 90 ? 11.333 -2.901 -13.804 1.00 73.38 90 SER A N 1
ATOM 748 C CA . SER A 1 90 ? 11.796 -3.961 -14.689 1.00 73.38 90 SER A CA 1
ATOM 749 C C . SER A 1 90 ? 12.262 -3.367 -16.008 1.00 73.38 90 SER A C 1
ATOM 751 O O . SER A 1 90 ? 11.544 -2.595 -16.641 1.00 73.38 90 SER A O 1
ATOM 753 N N . THR A 1 91 ? 13.432 -3.798 -16.477 1.00 68.44 91 THR A N 1
ATOM 754 C CA . THR A 1 91 ? 13.981 -3.394 -17.781 1.00 68.44 91 THR A CA 1
ATOM 755 C C . THR A 1 91 ? 13.113 -3.836 -18.960 1.00 68.44 91 THR A C 1
ATOM 757 O O . THR A 1 91 ? 13.192 -3.244 -20.028 1.00 68.44 91 THR A O 1
ATOM 760 N N . LYS A 1 92 ? 12.269 -4.862 -18.779 1.00 65.00 92 LYS A N 1
ATOM 761 C CA . LYS A 1 92 ? 11.380 -5.389 -19.827 1.00 65.00 92 LYS A CA 1
ATOM 762 C C . LYS A 1 92 ? 9.986 -4.776 -19.806 1.00 65.00 92 LYS A C 1
ATOM 764 O O . LYS A 1 92 ? 9.350 -4.682 -20.847 1.00 65.00 92 LYS A O 1
ATOM 769 N N . SER A 1 93 ? 9.480 -4.438 -18.622 1.00 64.38 93 SER A N 1
ATOM 770 C CA . SER A 1 93 ? 8.057 -4.137 -18.430 1.00 64.38 93 SER A CA 1
ATOM 771 C C . SER A 1 93 ? 7.786 -2.771 -17.798 1.00 64.38 93 SER A C 1
ATOM 773 O O . SER A 1 93 ? 6.657 -2.488 -17.390 1.00 64.38 93 SER A O 1
ATOM 775 N N . GLY A 1 94 ? 8.818 -1.934 -17.711 1.00 71.94 94 GLY A N 1
ATOM 776 C CA . GLY A 1 94 ? 8.738 -0.597 -17.146 1.00 71.94 94 GLY A CA 1
ATOM 777 C C . GLY A 1 94 ? 8.629 -0.600 -15.626 1.00 71.94 94 GLY A C 1
ATOM 778 O O . GLY A 1 94 ? 8.939 -1.583 -14.946 1.00 71.94 94 GLY A O 1
ATOM 779 N N . THR A 1 95 ? 8.188 0.533 -15.100 1.00 74.94 95 THR A N 1
ATOM 780 C CA . THR A 1 95 ? 8.179 0.829 -13.675 1.00 74.94 95 THR A CA 1
ATOM 781 C C . THR A 1 95 ? 6.749 0.851 -13.156 1.00 74.94 95 THR A C 1
ATOM 783 O O . THR A 1 95 ? 5.818 1.277 -13.836 1.00 74.94 95 THR A O 1
ATOM 786 N N . SER A 1 96 ? 6.533 0.369 -11.942 1.00 78.25 96 SER A N 1
ATOM 787 C CA . SER A 1 96 ? 5.223 0.361 -11.308 1.00 78.25 96 SER A CA 1
ATOM 788 C C . SER A 1 96 ? 5.345 0.647 -9.822 1.00 78.25 96 SER A C 1
ATOM 790 O O . SER A 1 96 ? 6.359 0.344 -9.208 1.00 78.25 96 SER A O 1
ATOM 792 N N . GLY A 1 97 ? 4.312 1.252 -9.255 1.00 81.81 97 GLY A N 1
ATOM 793 C CA . GLY A 1 97 ? 4.215 1.513 -7.826 1.00 81.81 97 GLY A CA 1
ATOM 794 C C . GLY A 1 97 ? 2.874 1.034 -7.302 1.00 81.81 97 GLY A C 1
ATOM 795 O O . GLY A 1 97 ? 1.836 1.236 -7.949 1.00 81.81 97 GLY A O 1
ATOM 796 N N . ILE A 1 98 ? 2.888 0.405 -6.134 1.00 86.12 98 ILE A N 1
ATOM 797 C CA . ILE A 1 98 ? 1.694 -0.019 -5.410 1.00 86.12 98 ILE A CA 1
ATOM 798 C C . ILE A 1 98 ? 1.683 0.589 -4.013 1.00 86.12 98 ILE A C 1
ATOM 800 O O . ILE A 1 98 ? 2.714 0.964 -3.459 1.00 86.12 98 ILE A O 1
ATOM 804 N N . GLY A 1 99 ? 0.499 0.671 -3.421 1.00 89.69 99 GLY A N 1
ATOM 805 C CA . GLY A 1 99 ? 0.396 1.012 -2.015 1.00 89.69 99 GLY A CA 1
ATOM 806 C C . GLY A 1 99 ? -0.971 0.730 -1.421 1.00 89.69 99 GLY A C 1
ATOM 807 O O . GLY A 1 99 ? -1.964 0.502 -2.121 1.00 89.69 99 GLY A O 1
ATOM 808 N N . VAL A 1 100 ? -1.002 0.720 -0.094 1.00 92.31 100 VAL A N 1
ATOM 809 C CA . VAL A 1 100 ? -2.185 0.435 0.713 1.00 92.31 100 VAL A CA 1
ATOM 810 C C . VAL A 1 100 ? -2.255 1.388 1.896 1.00 92.31 100 VAL A C 1
ATOM 812 O O . VAL A 1 100 ? -1.250 1.655 2.549 1.00 92.31 100 VAL A O 1
ATOM 815 N N . ILE A 1 101 ? -3.460 1.869 2.191 1.00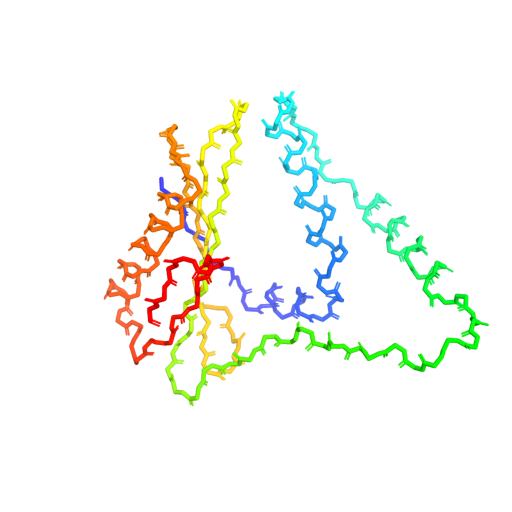 92.38 101 ILE A N 1
ATOM 816 C CA . ILE A 1 101 ? -3.778 2.608 3.409 1.00 92.38 101 ILE A CA 1
ATOM 817 C C . ILE A 1 101 ? -4.677 1.735 4.279 1.00 92.38 101 ILE A C 1
ATOM 819 O O . ILE A 1 101 ? -5.711 1.237 3.816 1.00 92.38 101 ILE A O 1
ATOM 823 N N . ARG A 1 102 ? -4.289 1.552 5.543 1.00 93.38 102 ARG A N 1
ATOM 824 C CA . ARG A 1 102 ? -5.073 0.827 6.552 1.00 93.38 102 ARG A CA 1
ATOM 825 C C . ARG A 1 102 ? -5.364 1.687 7.769 1.00 93.38 102 ARG A C 1
ATOM 827 O O . ARG A 1 102 ? -4.594 2.590 8.067 1.00 93.38 102 ARG A O 1
ATOM 834 N N . ASP A 1 103 ? -6.448 1.397 8.477 1.00 92.25 103 ASP A N 1
ATOM 835 C CA . ASP A 1 103 ? -6.760 2.061 9.746 1.00 92.25 103 ASP A CA 1
ATOM 836 C C . ASP A 1 103 ? -6.021 1.416 10.941 1.00 92.25 103 ASP A C 1
ATOM 838 O O . ASP A 1 103 ? -5.349 0.384 10.815 1.00 92.25 103 ASP A O 1
ATOM 842 N N . LYS A 1 104 ? -6.172 2.012 12.130 1.00 92.62 104 LYS A N 1
ATOM 843 C CA . LYS A 1 104 ? -5.635 1.493 13.403 1.00 92.62 104 LYS A CA 1
ATOM 844 C C . LYS A 1 104 ? -6.124 0.088 13.784 1.00 92.62 104 LYS A C 1
ATOM 846 O O . LYS A 1 104 ? -5.495 -0.583 14.595 1.00 92.62 104 LYS A O 1
ATOM 851 N N . TYR A 1 105 ? -7.224 -0.380 13.200 1.00 89.06 105 TYR A N 1
ATOM 852 C CA . TYR A 1 105 ? -7.751 -1.730 13.399 1.00 89.06 105 TYR A CA 1
ATOM 853 C C . TYR A 1 105 ? -7.235 -2.713 12.335 1.00 89.06 105 TYR A C 1
ATOM 855 O O . TYR A 1 105 ? -7.652 -3.868 12.304 1.00 89.06 105 TYR A O 1
ATOM 863 N N . SER A 1 106 ? -6.282 -2.284 11.498 1.00 83.88 106 SER A N 1
ATOM 864 C CA . SER A 1 106 ? -5.740 -3.028 10.355 1.00 83.88 106 SER A CA 1
ATOM 865 C C . SER A 1 106 ? -6.745 -3.301 9.233 1.00 83.88 106 SER A C 1
ATOM 867 O O . SER A 1 106 ? -6.453 -4.126 8.360 1.00 83.88 106 SER A O 1
ATOM 869 N N . ASN A 1 107 ? -7.887 -2.606 9.205 1.00 86.12 107 ASN A N 1
ATOM 870 C CA . ASN A 1 107 ? -8.828 -2.712 8.097 1.00 86.12 107 ASN A CA 1
ATOM 871 C C . ASN A 1 107 ? -8.246 -2.039 6.855 1.00 86.12 107 ASN A C 1
ATOM 873 O O . ASN A 1 107 ? -7.605 -0.990 6.933 1.00 86.12 107 ASN A O 1
ATOM 877 N N . TRP A 1 108 ? -8.506 -2.626 5.690 1.00 86.25 108 TRP A N 1
ATOM 878 C CA . TRP A 1 108 ? -8.170 -2.017 4.407 1.00 86.25 108 TRP A CA 1
ATOM 879 C C . TRP A 1 108 ? -9.075 -0.814 4.145 1.00 86.25 108 TRP A C 1
ATOM 881 O O . TRP A 1 108 ? -10.296 -0.961 4.099 1.00 86.25 108 TRP A O 1
ATOM 891 N N . VAL A 1 109 ? -8.475 0.358 3.939 1.00 90.44 109 VAL A N 1
ATOM 892 C CA . VAL A 1 109 ? -9.204 1.595 3.629 1.00 90.44 109 VAL A CA 1
ATOM 893 C C . VAL A 1 109 ? -9.119 1.876 2.134 1.00 90.44 109 VAL A C 1
ATOM 895 O O . VAL A 1 109 ? -10.147 2.000 1.469 1.00 90.44 109 VAL A O 1
ATOM 898 N N . VAL A 1 110 ? -7.897 1.908 1.589 1.00 89.81 110 VAL A N 1
ATOM 899 C CA . VAL A 1 110 ? -7.639 2.129 0.159 1.00 89.81 110 VAL A CA 1
ATOM 900 C C . VAL A 1 110 ? -6.474 1.264 -0.309 1.00 89.81 110 VAL A C 1
ATOM 902 O O . VAL A 1 110 ? -5.487 1.113 0.402 1.00 89.81 110 VAL A O 1
ATOM 905 N N . ALA A 1 111 ? -6.567 0.740 -1.530 1.00 88.62 111 ALA A N 1
ATOM 906 C CA . ALA A 1 111 ? -5.438 0.186 -2.269 1.00 88.62 111 ALA A CA 1
ATOM 907 C C . ALA A 1 111 ? -5.318 0.897 -3.619 1.00 88.62 111 ALA A C 1
ATOM 909 O O . ALA A 1 111 ? -6.329 1.220 -4.254 1.00 88.62 111 ALA A O 1
ATOM 910 N N . PHE A 1 112 ? -4.090 1.142 -4.063 1.00 86.56 112 PHE A N 1
ATOM 911 C CA . PHE A 1 112 ? -3.822 1.822 -5.322 1.00 86.56 112 PHE A CA 1
ATOM 912 C C . PHE A 1 112 ? -2.629 1.210 -6.048 1.00 86.56 112 PHE A C 1
ATOM 914 O O . PHE A 1 112 ? -1.750 0.591 -5.453 1.00 86.56 112 PHE A O 1
ATOM 921 N N . MET A 1 113 ? -2.611 1.410 -7.363 1.00 84.38 113 MET A N 1
ATOM 922 C CA . MET A 1 113 ? -1.476 1.073 -8.214 1.00 84.38 113 MET A CA 1
ATOM 923 C C . MET A 1 113 ? -1.279 2.132 -9.300 1.00 84.38 113 MET A C 1
ATOM 925 O O . MET A 1 113 ? -2.186 2.916 -9.620 1.00 84.38 113 MET A O 1
ATOM 929 N N . GLY A 1 114 ? -0.091 2.174 -9.885 1.00 79.00 114 GLY A N 1
ATOM 930 C CA . GLY A 1 114 ? 0.213 2.992 -11.050 1.00 79.00 114 GLY A CA 1
ATOM 931 C C . GLY A 1 114 ? 1.367 2.409 -11.849 1.00 79.00 114 GLY A C 1
ATOM 932 O O . GLY A 1 114 ? 2.321 1.907 -11.266 1.00 79.00 114 GLY A O 1
ATOM 933 N N . ASN A 1 115 ? 1.265 2.509 -13.173 1.00 74.25 115 ASN A N 1
ATOM 934 C CA . ASN A 1 115 ? 2.385 2.266 -14.074 1.00 74.25 115 ASN A CA 1
ATOM 935 C C . ASN A 1 115 ? 3.057 3.596 -14.398 1.00 74.25 115 ASN A C 1
ATOM 937 O O . ASN A 1 115 ? 2.381 4.620 -14.536 1.00 74.25 115 ASN A O 1
ATOM 941 N N . ILE A 1 116 ? 4.374 3.549 -14.531 1.00 66.06 116 ILE A N 1
ATOM 942 C CA . ILE A 1 116 ? 5.252 4.655 -14.883 1.00 66.06 116 ILE A CA 1
ATOM 943 C C . ILE A 1 116 ? 6.173 4.133 -15.989 1.00 66.06 116 ILE A C 1
ATOM 945 O O . ILE A 1 116 ? 6.761 3.056 -15.873 1.00 66.06 116 ILE A O 1
ATOM 949 N N . TYR A 1 117 ? 6.276 4.870 -17.087 1.00 61.78 117 TYR A N 1
ATOM 950 C CA . TYR A 1 117 ? 7.201 4.518 -18.158 1.00 61.78 117 TYR A CA 1
ATOM 951 C C . TYR A 1 117 ? 8.612 4.965 -17.754 1.00 61.78 117 TYR A C 1
ATOM 953 O O . TYR A 1 117 ? 8.779 6.103 -17.334 1.00 61.78 117 TYR A O 1
ATOM 961 N N . GLU A 1 118 ? 9.575 4.042 -17.834 1.00 61.62 118 GLU A N 1
ATOM 962 C CA . GLU A 1 118 ? 11.021 4.265 -17.651 1.00 61.62 118 GLU A CA 1
ATOM 963 C C . GLU A 1 118 ? 11.428 5.084 -16.409 1.00 61.62 118 GLU A C 1
ATOM 965 O O . GLU A 1 118 ? 11.710 6.276 -16.477 1.00 61.62 118 GLU A O 1
ATOM 970 N N . ALA A 1 119 ? 11.519 4.426 -15.250 1.00 67.81 119 ALA A N 1
ATOM 971 C CA . ALA A 1 119 ? 11.987 5.052 -14.012 1.00 67.81 119 ALA A CA 1
ATOM 972 C C . ALA A 1 119 ? 12.907 4.123 -13.202 1.00 67.81 119 ALA A C 1
ATOM 974 O O . ALA A 1 119 ? 12.781 2.900 -13.263 1.00 67.81 119 ALA A O 1
ATOM 975 N N . THR A 1 120 ? 13.821 4.699 -12.416 1.00 79.25 120 THR A N 1
ATOM 976 C CA . THR A 1 120 ? 14.685 3.949 -11.487 1.00 79.25 120 THR A CA 1
ATOM 977 C C . THR A 1 120 ? 13.895 3.440 -10.280 1.00 79.25 120 THR A C 1
ATOM 979 O O . THR A 1 120 ? 12.757 3.856 -10.052 1.00 79.25 120 THR A O 1
ATOM 982 N N . ASN A 1 121 ? 14.487 2.528 -9.497 1.00 80.12 121 ASN A N 1
ATOM 983 C CA . ASN A 1 121 ? 13.818 1.951 -8.325 1.00 80.12 121 ASN A CA 1
ATOM 984 C C . ASN A 1 121 ? 13.372 3.044 -7.334 1.00 80.12 121 ASN A C 1
ATOM 986 O O . ASN A 1 121 ? 12.203 3.120 -6.967 1.00 80.12 121 ASN A O 1
ATOM 990 N N . ILE A 1 122 ? 14.263 3.992 -7.041 1.00 82.50 122 ILE A N 1
ATOM 991 C CA . ILE A 1 122 ? 13.983 5.145 -6.173 1.00 82.50 122 ILE A CA 1
ATOM 992 C C . ILE A 1 122 ? 12.823 5.991 -6.716 1.00 82.50 122 ILE A C 1
ATOM 994 O O . ILE A 1 122 ? 11.929 6.381 -5.970 1.00 82.50 122 ILE A O 1
ATOM 998 N N . VAL A 1 123 ? 12.795 6.256 -8.026 1.00 81.50 123 VAL A N 1
ATOM 999 C CA . VAL A 1 123 ? 11.712 7.041 -8.638 1.00 81.50 123 VAL A CA 1
ATOM 1000 C C . VAL A 1 123 ? 10.376 6.295 -8.551 1.00 81.50 123 VAL A C 1
ATOM 1002 O O . VAL A 1 123 ? 9.343 6.918 -8.318 1.00 81.50 123 VAL A O 1
ATOM 1005 N N . SER A 1 124 ? 10.383 4.965 -8.678 1.00 82.56 124 SER A N 1
ATOM 1006 C CA . SER A 1 124 ? 9.180 4.140 -8.518 1.00 82.56 124 SER A CA 1
ATOM 1007 C C . SER A 1 124 ? 8.581 4.233 -7.112 1.00 82.56 124 SER A C 1
ATOM 1009 O O . SER A 1 124 ? 7.368 4.392 -6.966 1.00 82.56 124 SER A O 1
ATOM 1011 N N . GLU A 1 125 ? 9.444 4.229 -6.099 1.00 86.19 125 GLU A N 1
ATOM 1012 C CA . GLU A 1 125 ? 9.084 4.325 -4.685 1.00 86.19 125 GLU A CA 1
ATOM 1013 C C . GLU A 1 125 ? 8.561 5.717 -4.327 1.00 86.19 125 GLU A C 1
ATOM 1015 O O . GLU A 1 125 ? 7.479 5.852 -3.752 1.00 86.19 125 GLU A O 1
ATOM 1020 N N . LEU A 1 126 ? 9.262 6.773 -4.756 1.00 87.75 126 LEU A N 1
ATOM 1021 C CA . LEU A 1 126 ? 8.830 8.158 -4.541 1.00 87.75 126 LEU A CA 1
ATOM 1022 C C . LEU A 1 126 ? 7.481 8.452 -5.200 1.00 87.75 126 LEU A C 1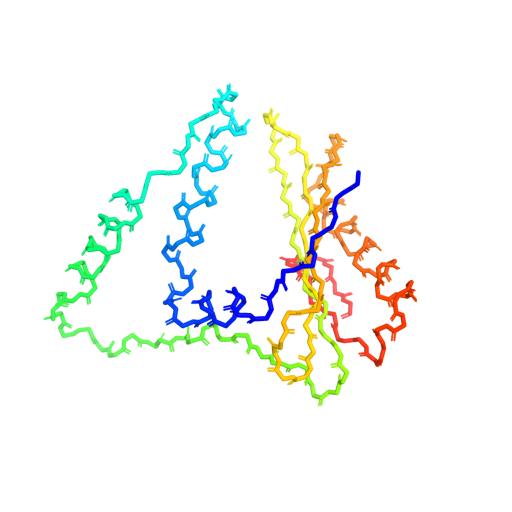
ATOM 1024 O O . LEU A 1 126 ? 6.652 9.159 -4.628 1.00 87.75 126 LEU A O 1
ATOM 1028 N N . LEU A 1 127 ? 7.226 7.897 -6.385 1.00 84.94 127 LEU A N 1
ATOM 1029 C CA . LEU A 1 127 ? 5.948 8.073 -7.071 1.00 84.94 127 LEU A CA 1
ATOM 1030 C C . LEU A 1 127 ? 4.821 7.269 -6.413 1.00 84.94 127 LEU A C 1
ATOM 1032 O O . LEU A 1 127 ? 3.694 7.765 -6.316 1.00 84.94 127 LEU A O 1
ATOM 1036 N N . ALA A 1 128 ? 5.104 6.055 -5.928 1.00 88.38 128 ALA A N 1
ATOM 1037 C CA . ALA A 1 128 ? 4.151 5.293 -5.126 1.00 88.38 128 ALA A CA 1
ATOM 1038 C C . ALA A 1 128 ? 3.770 6.076 -3.858 1.00 88.38 128 ALA A C 1
ATOM 1040 O O . ALA A 1 128 ? 2.579 6.241 -3.572 1.00 88.38 128 ALA A O 1
ATOM 1041 N N . LEU A 1 129 ? 4.765 6.635 -3.162 1.00 91.94 129 LEU A N 1
ATOM 1042 C CA . LEU A 1 129 ? 4.579 7.481 -1.987 1.00 91.94 129 LEU A CA 1
ATOM 1043 C C . LEU A 1 129 ? 3.766 8.738 -2.307 1.00 91.94 129 LEU A C 1
ATOM 1045 O O . LEU A 1 129 ? 2.753 8.987 -1.654 1.00 91.94 129 LEU A O 1
ATOM 1049 N N . GLN A 1 130 ? 4.153 9.498 -3.338 1.00 91.44 130 GLN A N 1
ATOM 1050 C CA . GLN A 1 130 ? 3.444 10.707 -3.765 1.00 91.44 130 GLN A CA 1
ATOM 1051 C C . GLN A 1 130 ? 1.963 10.407 -4.005 1.00 91.44 130 GLN A C 1
ATOM 1053 O O . GLN A 1 130 ? 1.090 11.109 -3.495 1.00 91.44 130 GLN A O 1
ATOM 1058 N N . LYS A 1 131 ? 1.667 9.321 -4.724 1.00 90.88 131 LYS A N 1
ATOM 1059 C CA . LYS A 1 131 ? 0.293 8.910 -5.010 1.00 90.88 131 LYS A CA 1
ATOM 1060 C C . LYS A 1 131 ? -0.475 8.517 -3.748 1.00 90.88 131 LYS A C 1
ATOM 1062 O O . LYS A 1 131 ? -1.636 8.901 -3.606 1.00 90.88 131 LYS A O 1
ATOM 1067 N N . GLY A 1 132 ? 0.162 7.789 -2.833 1.00 92.81 132 GLY A N 1
ATOM 1068 C CA . GLY A 1 132 ? -0.418 7.435 -1.539 1.00 92.81 132 GLY A CA 1
ATOM 1069 C C . GLY A 1 132 ? -0.751 8.658 -0.687 1.00 92.81 132 GLY A C 1
ATOM 1070 O O . GLY A 1 132 ? -1.848 8.734 -0.133 1.00 92.81 132 GLY A O 1
ATOM 1071 N N . LEU A 1 133 ? 0.143 9.649 -0.655 1.00 94.88 133 LEU A N 1
ATOM 1072 C CA . LEU A 1 133 ? -0.067 10.920 0.039 1.00 94.88 133 LEU A CA 1
ATOM 1073 C C . LEU A 1 133 ? -1.200 11.735 -0.589 1.00 94.88 133 LEU A C 1
ATOM 1075 O O . LEU A 1 133 ? -2.069 12.223 0.130 1.00 94.88 133 LEU A O 1
ATOM 1079 N N . THR A 1 134 ? -1.256 11.835 -1.922 1.00 94.81 134 THR A N 1
ATOM 1080 C CA . THR A 1 134 ? -2.362 12.513 -2.619 1.00 94.81 134 THR A CA 1
ATOM 1081 C C . THR A 1 134 ? -3.710 11.884 -2.271 1.00 94.81 134 THR A C 1
ATOM 1083 O O . THR A 1 134 ? -4.674 12.600 -2.000 1.00 94.81 134 THR A O 1
ATOM 1086 N N . ILE A 1 135 ? -3.783 10.550 -2.241 1.00 94.19 135 ILE A N 1
ATOM 1087 C CA . ILE A 1 135 ? -4.990 9.820 -1.840 1.00 94.19 135 ILE A CA 1
ATOM 1088 C C . ILE A 1 135 ? -5.334 10.127 -0.380 1.00 94.19 135 ILE A C 1
ATOM 1090 O O . ILE A 1 135 ? -6.478 10.470 -0.092 1.00 94.19 135 ILE A O 1
ATOM 1094 N N . ALA A 1 136 ? -4.366 10.044 0.535 1.00 95.19 136 ALA A N 1
ATOM 1095 C CA . ALA A 1 136 ? -4.606 10.311 1.950 1.00 95.19 136 ALA A CA 1
ATOM 1096 C C . ALA A 1 136 ? -5.150 11.728 2.187 1.00 95.19 136 ALA A C 1
ATOM 1098 O O . ALA A 1 136 ? -6.134 11.886 2.905 1.00 95.19 136 ALA A O 1
ATOM 1099 N N . LEU A 1 137 ? -4.576 12.735 1.525 1.00 95.31 137 LEU A N 1
ATOM 1100 C CA . LEU A 1 137 ? -5.041 14.122 1.596 1.00 95.31 137 LEU A CA 1
ATOM 1101 C C . LEU A 1 137 ? -6.445 14.289 1.008 1.00 95.31 137 LEU A C 1
ATOM 1103 O O . LEU A 1 137 ? -7.309 14.887 1.637 1.00 95.31 137 LEU A O 1
ATOM 1107 N N . THR A 1 138 ? -6.696 13.709 -0.168 1.00 96.00 138 THR A N 1
ATOM 1108 C CA . THR A 1 138 ? -7.993 13.816 -0.860 1.00 96.00 138 THR A CA 1
ATOM 1109 C C . THR A 1 138 ? -9.138 13.229 -0.031 1.00 96.00 138 THR A C 1
ATOM 1111 O O . THR A 1 138 ? -10.254 13.740 -0.063 1.00 96.00 138 THR A O 1
ATOM 1114 N N . TYR A 1 139 ? -8.869 12.161 0.723 1.00 93.62 139 TYR A N 1
ATOM 1115 C CA . TYR A 1 139 ? -9.860 11.479 1.557 1.00 93.62 139 TYR A CA 1
ATOM 1116 C C . TYR A 1 139 ? -9.785 11.857 3.047 1.00 93.62 139 TYR A C 1
ATOM 1118 O O . TYR A 1 139 ? -10.434 11.198 3.857 1.00 93.62 139 TYR A O 1
ATOM 1126 N N . ASN A 1 140 ? -9.022 12.894 3.422 1.00 95.25 140 ASN A N 1
ATOM 1127 C CA . ASN A 1 140 ? -8.818 13.325 4.813 1.00 95.25 140 ASN A CA 1
ATOM 1128 C C . ASN A 1 140 ? -8.398 12.178 5.762 1.00 95.25 140 ASN A C 1
ATOM 1130 O O . ASN A 1 140 ? -8.888 12.058 6.885 1.00 95.25 140 ASN A O 1
ATOM 1134 N N . LEU A 1 141 ? -7.488 11.310 5.309 1.00 94.88 141 LEU A N 1
ATOM 1135 C CA . LEU A 1 141 ? -6.980 10.159 6.062 1.00 94.88 141 LEU A CA 1
ATOM 1136 C C . LEU A 1 141 ? -5.777 10.558 6.924 1.00 94.88 141 LEU A C 1
ATOM 1138 O O . LEU A 1 141 ? -4.640 10.175 6.649 1.00 94.88 141 LEU A O 1
ATOM 1142 N N . THR A 1 142 ? -6.033 11.339 7.970 1.00 92.00 142 THR A N 1
ATOM 1143 C CA . THR A 1 142 ? -5.024 11.793 8.937 1.00 92.00 142 THR A CA 1
ATOM 1144 C C . THR A 1 142 ? -5.449 11.460 10.378 1.00 92.00 142 THR A C 1
ATOM 1146 O O . THR A 1 142 ? -6.644 11.320 10.649 1.00 92.00 142 THR A O 1
ATOM 1149 N N . PRO A 1 143 ? -4.503 11.293 11.325 1.00 93.75 143 PRO A N 1
ATOM 1150 C CA . PRO A 1 143 ? -3.046 11.279 11.140 1.00 93.75 143 PRO A CA 1
ATOM 1151 C C . PRO A 1 143 ? -2.564 10.031 10.378 1.00 93.75 143 PRO A C 1
ATOM 1153 O O . PRO A 1 143 ? -3.236 8.998 10.394 1.00 93.75 143 PRO A O 1
ATOM 1156 N N . LEU A 1 144 ? -1.422 10.145 9.691 1.00 93.88 144 LEU A N 1
ATOM 1157 C CA . LEU A 1 144 ? -0.883 9.114 8.800 1.00 93.88 144 LEU A CA 1
ATOM 1158 C C . LEU A 1 144 ? 0.530 8.696 9.233 1.00 93.88 144 LEU A C 1
ATOM 1160 O O . LEU A 1 144 ? 1.434 9.523 9.270 1.00 93.88 144 LEU A O 1
ATOM 1164 N N . GLU A 1 145 ? 0.717 7.411 9.522 1.00 94.06 145 GLU A N 1
ATOM 1165 C CA . GLU A 1 145 ? 2.028 6.767 9.656 1.00 94.06 145 GLU A CA 1
ATOM 1166 C C . GLU A 1 145 ? 2.466 6.242 8.281 1.00 94.06 145 GLU A C 1
ATOM 1168 O O . GLU A 1 145 ? 1.684 5.577 7.599 1.00 94.06 145 GLU A O 1
ATOM 1173 N N . ILE A 1 146 ? 3.693 6.538 7.855 1.00 92.12 146 ILE A N 1
ATOM 1174 C CA . ILE A 1 146 ? 4.194 6.198 6.516 1.00 92.12 146 ILE A CA 1
ATOM 1175 C C . ILE A 1 146 ? 5.248 5.098 6.636 1.00 92.12 146 ILE A C 1
ATOM 1177 O O . ILE A 1 146 ? 6.080 5.123 7.536 1.00 92.12 146 ILE A O 1
ATOM 1181 N N . ASN A 1 147 ? 5.209 4.129 5.725 1.00 89.25 147 ASN A N 1
ATOM 1182 C CA . ASN A 1 147 ? 6.235 3.108 5.584 1.00 89.25 147 ASN A CA 1
ATOM 1183 C C . ASN A 1 147 ? 6.541 2.874 4.099 1.00 89.25 147 ASN A C 1
ATOM 1185 O O . ASN A 1 147 ? 5.641 2.551 3.320 1.00 89.25 147 ASN A O 1
ATOM 1189 N N . VAL A 1 148 ? 7.803 3.024 3.713 1.00 85.38 148 VAL A N 1
ATOM 1190 C CA . VAL A 1 148 ? 8.264 2.898 2.324 1.00 85.38 148 VAL A CA 1
ATOM 1191 C C . VAL A 1 148 ? 9.186 1.684 2.221 1.00 85.38 148 VAL A C 1
ATOM 1193 O O . VAL A 1 148 ? 9.988 1.443 3.120 1.00 85.38 148 VAL A O 1
ATOM 1196 N N . GLY A 1 149 ? 9.074 0.910 1.137 1.00 71.25 149 GLY A N 1
ATOM 1197 C CA . GLY A 1 149 ? 9.878 -0.296 0.889 1.00 71.25 149 GLY A CA 1
ATOM 1198 C C . GLY A 1 149 ? 11.363 -0.047 0.591 1.00 71.25 149 GLY A C 1
ATOM 1199 O O . GLY A 1 149 ? 12.119 -0.997 0.396 1.00 71.25 149 GLY A O 1
ATOM 1200 N N . CYS A 1 150 ? 11.803 1.212 0.586 1.00 70.88 150 CYS A N 1
ATOM 1201 C CA . CYS A 1 150 ? 13.139 1.626 0.180 1.00 70.88 150 CYS A CA 1
ATOM 1202 C C . CYS A 1 150 ? 13.943 2.173 1.362 1.00 70.88 150 CYS A C 1
ATOM 1204 O O . CYS A 1 150 ? 13.570 3.180 1.956 1.00 70.88 150 CYS A O 1
ATOM 1206 N N . GLN A 1 151 ? 15.082 1.544 1.659 1.00 62.88 151 GLN A N 1
ATOM 1207 C CA . GLN A 1 151 ? 15.969 1.956 2.753 1.00 62.88 151 GLN A CA 1
ATOM 1208 C C . GLN A 1 151 ? 16.634 3.324 2.514 1.00 62.88 151 GLN A C 1
ATOM 1210 O O . GLN A 1 151 ? 17.006 3.993 3.474 1.00 62.88 151 GLN A O 1
ATOM 1215 N N . ASP A 1 152 ? 16.729 3.753 1.253 1.00 63.91 152 ASP A N 1
ATOM 1216 C CA . ASP A 1 152 ? 17.270 5.061 0.866 1.00 63.91 152 ASP A CA 1
ATOM 1217 C C . ASP A 1 152 ? 16.239 6.199 1.003 1.00 63.91 152 ASP A C 1
ATOM 1219 O O . ASP A 1 152 ? 16.581 7.372 0.848 1.00 63.91 152 ASP A O 1
ATOM 1223 N N . ILE A 1 153 ? 14.971 5.872 1.283 1.00 58.44 153 ILE A N 1
ATOM 1224 C CA . ILE A 1 153 ? 13.882 6.833 1.478 1.00 58.44 153 ILE A CA 1
ATOM 1225 C C . ILE A 1 153 ? 13.417 6.738 2.933 1.00 58.44 153 ILE A C 1
ATOM 1227 O O . ILE A 1 153 ? 12.522 5.967 3.274 1.00 58.44 153 ILE A O 1
ATOM 1231 N N . THR A 1 154 ? 14.024 7.544 3.800 1.00 55.34 154 THR A N 1
ATOM 1232 C CA . THR A 1 154 ? 13.611 7.679 5.203 1.00 55.34 154 THR A CA 1
ATOM 1233 C C . THR A 1 154 ? 12.621 8.838 5.327 1.00 55.34 154 THR A C 1
ATOM 1235 O O . THR A 1 154 ? 12.968 9.975 5.006 1.00 55.34 154 THR A O 1
ATOM 1238 N N . VAL A 1 155 ? 11.391 8.550 5.766 1.00 54.34 155 VAL A N 1
ATOM 1239 C CA . VAL A 1 155 ? 10.292 9.522 5.960 1.00 54.34 155 VAL A CA 1
ATOM 1240 C C . VAL A 1 155 ? 9.837 9.503 7.409 1.00 54.34 155 VAL A C 1
ATOM 1242 O O . VAL A 1 155 ? 9.738 8.386 7.964 1.00 54.34 155 VAL A O 1
#

Sequence (155 aa):
MQYIRLPTEITKKIDQIQRNFIWGSIWLNRNENYHNNKRGKTNANISYIHAIEFFSLTNQRTNIEKPIVGYVKWKPPNIGFKLNTDGSTSTKSGTSGIGVIRDKYSNWVVAFMGNIYEATNIVSELLALQKGLTIALTYNLTPLEINVGCQDITV

InterPro domains:
  IPR002156 Ribonuclease H domain [PF13456] (84-153)
  IPR012337 Ribonuclease H-like superfamily [SSF53098] (82-149)
  IPR036397 Ribonuclease H superfamily [G3DSA:3.30.420.10] (80-153)
  IPR044730 Ribonuclease H-like domain, plant type [cd06222] (83-153)
  IPR053151 Ribonuclease H-like [PTHR47723] (69-151)